Protein AF-A0A498SFN3-F1 (afdb_monomer_lite)

Radius of gyration: 22.93 Å; chains: 1; bounding box: 63×51×68 Å

Foldseek 3Di:
DDDDDPDDDPPVVVVVVVVVVVVVCVVVVVVPVCPVPPPVCPDPPPDDLVNVQPPAWFQLAAPLLPPDPPDLLNVQLLVVCCVPPVVVNVVSVVSVVSSVVCVVVVHTDDNVSTDHPVNHPCSSVVSSVVVVVVQVVCCVPPVDGDPSVVPDDD

Structure (mmCIF, N/CA/C/O backbone):
data_AF-A0A498SFN3-F1
#
_entry.id   AF-A0A498SFN3-F1
#
loop_
_atom_site.group_PDB
_atom_site.id
_atom_site.type_symbol
_atom_site.label_atom_id
_atom_site.label_alt_id
_atom_site.label_comp_id
_atom_site.label_asym_id
_atom_site.label_entity_id
_atom_site.label_seq_id
_atom_site.pdbx_PDB_ins_code
_atom_site.Cartn_x
_atom_site.Cartn_y
_atom_site.Cartn_z
_atom_site.occupancy
_atom_site.B_iso_or_equiv
_atom_site.auth_seq_id
_atom_site.auth_comp_id
_atom_site.auth_asym_id
_atom_site.auth_atom_id
_atom_site.pdbx_PDB_model_num
ATOM 1 N N . MET A 1 1 ? -39.035 -35.655 42.156 1.00 35.91 1 MET A N 1
ATOM 2 C CA . MET A 1 1 ? -38.095 -36.618 41.544 1.00 35.91 1 MET A CA 1
ATOM 3 C C . MET A 1 1 ? -38.192 -36.498 40.030 1.00 35.91 1 MET A C 1
ATOM 5 O O . MET A 1 1 ? -39.299 -36.355 39.537 1.00 35.91 1 MET A O 1
ATOM 9 N N . ALA A 1 2 ? -37.029 -36.562 39.371 1.00 39.38 2 ALA A N 1
ATOM 10 C CA . ALA A 1 2 ? -36.760 -36.669 37.930 1.00 39.38 2 ALA A CA 1
ATOM 11 C C . ALA A 1 2 ? -36.991 -35.429 37.032 1.00 39.38 2 ALA A C 1
ATOM 13 O O . ALA A 1 2 ? -38.051 -35.223 36.454 1.00 39.38 2 ALA A O 1
ATOM 14 N N . SER A 1 3 ? -35.906 -34.658 36.879 1.00 43.66 3 SER A N 1
ATOM 15 C CA . SER A 1 3 ? -35.607 -33.781 35.739 1.00 43.66 3 SER A CA 1
ATOM 16 C C . SER A 1 3 ? -35.450 -34.626 34.468 1.00 43.66 3 SER A C 1
ATOM 18 O O . SER A 1 3 ? -34.616 -35.531 34.444 1.00 43.66 3 SER A O 1
ATOM 20 N N . ALA A 1 4 ? -36.233 -34.350 33.425 1.00 44.16 4 ALA A N 1
ATOM 21 C CA . ALA A 1 4 ? -36.109 -35.015 32.131 1.00 44.16 4 ALA A CA 1
ATOM 22 C C . ALA A 1 4 ? -35.051 -34.295 31.279 1.00 44.16 4 ALA A C 1
ATOM 24 O O . ALA A 1 4 ? -35.334 -33.299 30.617 1.00 44.16 4 ALA A O 1
ATOM 25 N N . ASN A 1 5 ? -33.820 -34.806 31.319 1.00 45.88 5 ASN A N 1
ATOM 26 C CA . ASN A 1 5 ? -32.778 -34.481 30.350 1.00 45.88 5 ASN A CA 1
ATOM 27 C C . ASN A 1 5 ? -33.203 -35.020 28.975 1.00 45.88 5 ASN A C 1
ATOM 29 O O . ASN A 1 5 ? -33.279 -36.232 28.780 1.00 45.88 5 ASN A O 1
ATOM 33 N N . SER A 1 6 ? -33.482 -34.135 28.018 1.00 51.28 6 SER A N 1
ATOM 34 C CA . SER A 1 6 ? -33.661 -34.514 26.615 1.00 51.28 6 SER A CA 1
ATOM 35 C C . SER A 1 6 ? -32.290 -34.768 25.980 1.00 51.28 6 SER A C 1
ATOM 37 O O . SER A 1 6 ? -31.653 -33.852 25.456 1.00 51.28 6 SER A O 1
ATOM 39 N N . GLU A 1 7 ? -31.815 -36.009 26.060 1.00 49.50 7 GLU A N 1
ATOM 40 C CA . GLU A 1 7 ? -30.652 -36.482 25.311 1.00 49.50 7 GLU A CA 1
ATOM 41 C C . GLU A 1 7 ? -30.976 -36.469 23.811 1.00 49.50 7 GLU A C 1
ATOM 43 O O . GLU A 1 7 ? -31.783 -37.252 23.308 1.00 49.50 7 GLU A O 1
ATOM 48 N N . ILE A 1 8 ? -30.359 -35.538 23.084 1.00 52.97 8 ILE A N 1
ATOM 49 C CA . ILE A 1 8 ? -30.415 -35.494 21.623 1.00 52.97 8 ILE A CA 1
ATOM 50 C C . ILE A 1 8 ? -29.649 -36.722 21.098 1.00 52.97 8 ILE A C 1
ATOM 52 O O . ILE A 1 8 ? -28.477 -36.896 21.441 1.00 52.97 8 ILE A O 1
ATOM 56 N N . PRO A 1 9 ? -30.255 -37.586 20.264 1.00 44.38 9 PRO A N 1
ATOM 57 C CA . PRO A 1 9 ? -29.606 -38.810 19.821 1.00 44.38 9 PRO A CA 1
ATOM 58 C C . PRO A 1 9 ? -28.382 -38.508 18.942 1.00 44.38 9 PRO A C 1
ATOM 60 O O . PRO A 1 9 ? -28.481 -37.874 17.888 1.00 44.38 9 PRO A O 1
ATOM 63 N N . ASN A 1 10 ? -27.232 -39.059 19.347 1.00 53.50 10 ASN A N 1
ATOM 64 C CA . ASN A 1 10 ? -25.895 -38.947 18.735 1.00 53.50 10 ASN A CA 1
ATOM 65 C C . ASN A 1 10 ? -25.783 -39.342 17.240 1.00 53.50 10 ASN A C 1
ATOM 67 O O . ASN A 1 10 ? -24.693 -39.303 16.674 1.00 53.50 10 ASN A O 1
ATOM 71 N N . ARG A 1 11 ? -26.879 -39.701 16.559 1.00 45.78 11 ARG A N 1
ATOM 72 C CA . ARG A 1 11 ? -26.898 -39.971 15.108 1.00 45.78 11 ARG A CA 1
ATOM 73 C C . ARG A 1 11 ? -27.120 -38.734 14.237 1.00 45.78 11 ARG A C 1
ATOM 75 O O . ARG A 1 11 ? -26.786 -38.781 13.059 1.00 45.78 11 ARG A O 1
ATOM 82 N N . LEU A 1 12 ? -27.646 -37.634 14.782 1.00 43.12 12 LEU A N 1
ATOM 83 C CA . LEU A 1 12 ? -27.862 -36.403 14.003 1.00 43.12 12 LEU A CA 1
ATOM 84 C C . LEU A 1 12 ? -26.616 -35.504 13.937 1.00 43.12 12 LEU A C 1
ATOM 86 O O . LEU A 1 12 ? -26.461 -34.742 12.983 1.00 43.12 12 LEU A O 1
ATOM 90 N N . ILE A 1 13 ? -25.682 -35.650 14.882 1.00 47.56 13 ILE A N 1
ATOM 91 C CA . ILE A 1 13 ? -24.459 -34.834 14.945 1.00 47.56 13 ILE A CA 1
ATOM 92 C C . ILE A 1 13 ? -23.437 -35.268 13.875 1.00 47.56 13 ILE A C 1
ATOM 94 O O . ILE A 1 13 ? -22.764 -34.421 13.288 1.00 47.56 13 ILE A O 1
ATOM 98 N N . SER A 1 14 ? -23.364 -36.559 13.519 1.00 42.50 14 SER A N 1
ATOM 99 C CA . SER A 1 14 ? -22.390 -37.022 12.513 1.00 42.50 14 SER A CA 1
ATOM 100 C C . SER A 1 14 ? -22.741 -36.596 11.080 1.00 42.50 14 SER A C 1
ATOM 102 O O . SER A 1 14 ? -21.848 -36.458 10.246 1.00 42.50 14 SER A O 1
ATOM 104 N N . CYS A 1 15 ? -24.020 -36.337 10.782 1.00 39.38 15 CYS A N 1
ATOM 105 C CA . CYS A 1 15 ? -24.454 -35.964 9.434 1.00 39.38 15 CYS A CA 1
ATOM 106 C C . CYS A 1 15 ? -24.239 -34.469 9.127 1.00 39.38 15 CYS A C 1
ATOM 108 O O . CYS A 1 15 ? -23.965 -34.120 7.979 1.00 39.38 15 CYS A O 1
ATOM 110 N N . GLN A 1 16 ? -24.298 -33.585 10.132 1.00 42.25 16 GLN A N 1
ATOM 111 C CA . GLN A 1 16 ? -24.002 -32.154 9.955 1.00 42.25 16 GLN A CA 1
ATOM 112 C C . GLN A 1 16 ? -22.492 -31.889 9.823 1.00 42.25 16 GLN A C 1
ATOM 114 O O . GLN A 1 16 ? -22.076 -31.058 9.013 1.00 42.25 16 GLN A O 1
ATOM 119 N N . ILE A 1 17 ? -21.658 -32.652 10.537 1.00 44.09 17 ILE A N 1
ATOM 120 C CA . ILE A 1 17 ? -20.194 -32.549 10.445 1.00 44.09 17 ILE A CA 1
ATOM 121 C C . ILE A 1 17 ? -19.702 -33.002 9.059 1.00 44.09 17 ILE A C 1
ATOM 123 O O . ILE A 1 17 ? -18.912 -32.293 8.434 1.00 44.09 17 ILE A O 1
ATOM 127 N N . LEU A 1 18 ? -20.251 -34.090 8.504 1.00 42.59 18 LEU A N 1
ATOM 128 C CA . LEU A 1 18 ? -19.880 -34.591 7.171 1.00 42.59 18 LEU A CA 1
ATOM 129 C C . LEU A 1 18 ? -20.256 -33.646 6.012 1.00 42.59 18 LEU A C 1
ATOM 131 O O . LEU A 1 18 ? -19.583 -33.657 4.979 1.00 42.59 18 LEU A O 1
ATOM 135 N N . GLN A 1 19 ? -21.282 -32.797 6.165 1.00 42.28 19 GLN A N 1
ATOM 136 C CA . GLN A 1 19 ? -21.576 -31.751 5.173 1.00 42.28 19 GLN A CA 1
ATOM 137 C C . GLN A 1 19 ? -20.610 -30.559 5.274 1.00 42.28 19 GLN A C 1
ATOM 139 O O . GLN A 1 19 ? -20.245 -29.979 4.249 1.00 42.28 19 GLN A O 1
ATOM 144 N N . SER A 1 20 ? -20.108 -30.249 6.475 1.00 42.78 20 SER A N 1
ATOM 145 C CA . SER A 1 20 ? -19.079 -29.217 6.673 1.00 42.78 20 SER A CA 1
ATOM 146 C C . SER A 1 20 ? -17.692 -29.639 6.161 1.00 42.78 20 SER A C 1
ATOM 148 O O . SER A 1 20 ? -16.938 -28.808 5.650 1.00 42.78 20 SER A O 1
ATOM 150 N N . GLU A 1 21 ? -17.362 -30.933 6.221 1.00 40.28 21 GLU A N 1
ATOM 151 C CA . GLU A 1 21 ? -16.061 -31.446 5.774 1.00 40.28 21 GLU A CA 1
ATOM 152 C C . GLU A 1 21 ? -15.961 -31.595 4.252 1.00 40.28 21 GLU A C 1
ATOM 154 O O . GLU A 1 21 ? -14.895 -31.359 3.682 1.00 40.28 21 GLU A O 1
ATOM 159 N N . ARG A 1 22 ? -17.073 -31.890 3.565 1.00 44.00 22 ARG A N 1
ATOM 160 C CA . ARG A 1 22 ? -17.134 -31.840 2.093 1.00 44.00 22 ARG A CA 1
ATOM 161 C C . ARG A 1 22 ? -16.974 -30.417 1.558 1.00 44.00 22 ARG A C 1
ATOM 163 O O . ARG A 1 22 ? -16.281 -30.228 0.563 1.00 44.00 22 ARG A O 1
ATOM 170 N N . PHE A 1 23 ? -17.525 -29.418 2.251 1.00 40.00 23 PHE A N 1
ATOM 171 C CA . PHE A 1 23 ? -17.302 -28.009 1.913 1.00 40.00 23 PHE A CA 1
ATOM 172 C C . PHE A 1 23 ? -15.848 -27.582 2.149 1.00 40.00 23 PHE A C 1
ATOM 174 O O . PHE A 1 23 ? -15.268 -26.895 1.313 1.00 40.00 23 PHE A O 1
ATOM 181 N N . ARG A 1 24 ? -15.221 -28.030 3.247 1.00 43.03 24 ARG A N 1
ATOM 182 C CA . ARG A 1 24 ? -13.806 -27.733 3.534 1.00 43.03 24 ARG A CA 1
ATOM 183 C C . ARG A 1 24 ? -12.846 -28.410 2.552 1.00 43.03 24 ARG A C 1
ATOM 185 O O . ARG A 1 24 ? -11.893 -27.765 2.128 1.00 43.03 24 ARG A O 1
ATOM 192 N N . ARG A 1 25 ? -13.105 -29.657 2.136 1.00 38.88 25 ARG A N 1
ATOM 193 C CA . ARG A 1 25 ? -12.293 -30.335 1.107 1.00 38.88 25 ARG A CA 1
ATOM 194 C C . ARG A 1 25 ? -12.469 -29.720 -0.279 1.00 38.88 25 ARG A C 1
ATOM 196 O O . ARG A 1 25 ? -11.464 -29.440 -0.913 1.00 38.88 25 ARG A O 1
ATOM 203 N N . ALA A 1 26 ? -13.690 -29.383 -0.699 1.00 37.75 26 ALA A N 1
ATOM 204 C CA . ALA A 1 26 ? -13.910 -28.692 -1.975 1.00 37.75 26 ALA A CA 1
ATOM 205 C C . ALA A 1 26 ? -13.309 -27.270 -2.008 1.00 37.75 26 ALA A C 1
ATOM 207 O O . ALA A 1 26 ? -12.914 -26.789 -3.069 1.00 37.75 26 ALA A O 1
ATOM 208 N N . PHE A 1 27 ? -13.219 -26.599 -0.854 1.00 39.16 27 PHE A N 1
ATOM 209 C CA . PHE A 1 27 ? -12.583 -25.286 -0.737 1.00 39.16 27 PHE A CA 1
ATOM 210 C C . PHE A 1 27 ? -11.053 -25.380 -0.790 1.00 39.16 27 PHE A C 1
ATOM 212 O O . PHE A 1 27 ? -10.421 -24.557 -1.444 1.00 39.16 27 PHE A O 1
ATOM 219 N N . ILE A 1 28 ? -10.448 -26.395 -0.160 1.00 37.50 28 ILE A N 1
ATOM 220 C CA . ILE A 1 28 ? -8.989 -26.582 -0.200 1.00 37.50 28 ILE A CA 1
ATOM 221 C C . ILE A 1 28 ? -8.523 -27.199 -1.529 1.00 37.50 28 ILE A C 1
ATOM 223 O O . ILE A 1 28 ? -7.519 -26.749 -2.075 1.00 37.50 28 ILE A O 1
ATOM 227 N N . GLU A 1 29 ? -9.261 -28.140 -2.119 1.00 34.53 29 GLU A N 1
ATOM 228 C CA . GLU A 1 29 ? -8.891 -28.747 -3.408 1.00 34.53 29 GLU A CA 1
ATOM 229 C C . GLU A 1 29 ? -8.992 -27.750 -4.580 1.00 34.53 29 GLU A C 1
ATOM 231 O O . GLU A 1 29 ? -8.131 -27.763 -5.459 1.00 34.53 29 GLU A O 1
ATOM 236 N N . ASN A 1 30 ? -9.931 -26.791 -4.552 1.00 36.28 30 ASN A N 1
ATOM 237 C CA . ASN A 1 30 ? -9.978 -25.701 -5.543 1.00 36.28 30 ASN A CA 1
ATOM 238 C C . ASN A 1 30 ? -8.940 -24.588 -5.319 1.00 36.28 30 ASN A C 1
ATOM 240 O O . ASN A 1 30 ? -8.675 -23.815 -6.237 1.00 36.28 30 ASN A O 1
ATOM 244 N N . ILE A 1 31 ? -8.335 -24.490 -4.132 1.00 40.34 31 ILE A N 1
ATOM 245 C CA . ILE A 1 31 ? -7.232 -23.548 -3.879 1.00 40.34 31 ILE A CA 1
ATOM 246 C C . ILE A 1 31 ? -5.905 -24.110 -4.408 1.00 40.34 31 ILE A C 1
ATOM 248 O O . ILE A 1 31 ? -5.052 -23.348 -4.859 1.00 40.34 31 ILE A O 1
ATOM 252 N N . VAL A 1 32 ? -5.722 -25.434 -4.393 1.00 31.92 32 VAL A N 1
ATOM 253 C CA . VAL A 1 32 ? -4.418 -26.052 -4.688 1.00 31.92 32 VAL A CA 1
ATOM 254 C C . VAL A 1 32 ? -4.172 -26.274 -6.189 1.00 31.92 32 VAL A C 1
ATOM 256 O O . VAL A 1 32 ? -3.019 -26.220 -6.613 1.00 31.92 32 VAL A O 1
ATOM 259 N N . VAL A 1 33 ? -5.205 -26.411 -7.033 1.00 34.91 33 VAL A N 1
ATOM 260 C CA . VAL A 1 33 ? -5.026 -26.585 -8.499 1.00 34.91 33 VAL A CA 1
ATOM 261 C C . VAL A 1 33 ? -4.711 -25.269 -9.237 1.00 34.91 33 VAL A C 1
ATOM 263 O O . VAL A 1 33 ? -4.225 -25.289 -10.362 1.00 34.91 33 VAL A O 1
ATOM 266 N N . ALA A 1 34 ? -4.872 -24.107 -8.600 1.00 33.50 34 ALA A N 1
ATOM 267 C CA . ALA A 1 34 ? -4.549 -22.805 -9.202 1.00 33.50 34 ALA A CA 1
ATOM 268 C C . ALA A 1 34 ? -3.079 -22.364 -9.006 1.00 33.50 34 ALA A C 1
ATOM 270 O O . ALA A 1 34 ? -2.746 -21.193 -9.185 1.00 33.50 34 ALA A O 1
ATOM 271 N N . SER A 1 35 ? -2.193 -23.275 -8.595 1.00 35.28 35 SER A N 1
ATOM 272 C CA . SER A 1 35 ? -0.829 -22.942 -8.163 1.00 35.28 35 SER A CA 1
ATOM 273 C C . SER A 1 35 ? 0.233 -22.974 -9.272 1.00 35.28 35 SER A C 1
ATOM 275 O O . SER A 1 35 ? 1.359 -22.550 -9.023 1.00 35.28 35 SER A O 1
ATOM 277 N N . SER A 1 36 ? -0.101 -23.388 -10.503 1.00 33.00 36 SER A N 1
ATOM 278 C CA . SER A 1 36 ? 0.852 -23.378 -11.630 1.00 33.00 36 SER A CA 1
ATOM 279 C C . SER A 1 36 ? 0.803 -22.120 -12.504 1.00 33.00 36 SER A C 1
ATOM 281 O O . SER A 1 36 ? 1.699 -21.918 -13.314 1.00 33.00 36 SER A O 1
ATOM 283 N N . GLU A 1 37 ? -0.187 -21.245 -12.317 1.00 37.66 37 GLU A N 1
ATOM 284 C CA . GLU A 1 37 ? -0.261 -19.928 -12.968 1.00 37.66 37 GLU A CA 1
ATOM 285 C C . GLU A 1 37 ? -0.753 -18.861 -11.985 1.00 37.66 37 GLU A C 1
ATOM 287 O O . GLU A 1 37 ? -1.617 -18.037 -12.292 1.00 37.66 37 GLU A O 1
ATOM 292 N N . PHE A 1 38 ? -0.178 -18.835 -10.780 1.00 35.75 38 PHE A N 1
ATOM 293 C CA . PHE A 1 38 ? -0.302 -17.674 -9.902 1.00 35.75 38 PHE A CA 1
ATOM 294 C C . PHE A 1 38 ? 0.539 -16.528 -10.487 1.00 35.75 38 PHE A C 1
ATOM 296 O O . PHE A 1 38 ? 1.534 -16.085 -9.915 1.00 35.75 38 PHE A O 1
ATOM 303 N N . SER A 1 39 ? 0.148 -16.026 -11.665 1.00 34.47 39 SER A N 1
ATOM 304 C CA . SER A 1 39 ? 0.392 -14.622 -11.944 1.00 34.47 39 SER A CA 1
ATOM 305 C C . SER A 1 39 ? -0.242 -13.900 -10.760 1.00 34.47 39 SER A C 1
ATOM 307 O O . SER A 1 39 ? -1.429 -14.066 -10.475 1.00 34.47 39 SER A O 1
ATOM 309 N N . LEU A 1 40 ? 0.552 -13.140 -10.014 1.00 43.25 40 LEU A N 1
ATOM 310 C CA . LEU A 1 40 ? 0.101 -12.362 -8.854 1.00 43.25 40 LEU A CA 1
ATOM 311 C C . LEU A 1 40 ? -0.973 -11.304 -9.231 1.00 43.25 40 LEU A C 1
ATOM 313 O O . LEU A 1 40 ? -1.388 -10.508 -8.399 1.00 43.25 40 LEU A O 1
ATOM 317 N N . LEU A 1 41 ? -1.425 -11.324 -10.491 1.00 44.12 41 LEU A N 1
ATOM 318 C CA . LEU A 1 41 ? -2.398 -10.485 -11.171 1.00 44.12 41 LEU A CA 1
ATOM 319 C C . LEU A 1 41 ? -3.533 -11.308 -11.810 1.00 44.12 41 LEU A C 1
ATOM 321 O O . LEU A 1 41 ? -4.192 -10.816 -12.725 1.00 44.12 41 LEU A O 1
ATOM 325 N N . ALA A 1 42 ? -3.798 -12.541 -11.355 1.00 43.50 42 ALA A N 1
ATOM 326 C CA . ALA A 1 42 ? -4.979 -13.309 -11.754 1.00 43.50 42 ALA A CA 1
ATOM 327 C C . ALA A 1 42 ? -6.279 -12.605 -11.294 1.00 43.50 42 ALA A C 1
ATOM 329 O O . ALA A 1 42 ? -6.894 -12.930 -10.285 1.00 43.50 42 ALA A O 1
ATOM 330 N N . ARG A 1 43 ? -6.660 -11.602 -12.090 1.00 47.53 43 ARG A N 1
ATOM 331 C CA . ARG A 1 43 ? -7.957 -10.963 -12.315 1.00 47.53 43 ARG A CA 1
ATOM 332 C C . ARG A 1 43 ? -8.806 -10.697 -11.070 1.00 47.53 43 ARG A C 1
ATOM 334 O O . ARG A 1 43 ? -9.825 -11.343 -10.825 1.00 47.53 43 ARG A O 1
ATOM 341 N N . TRP A 1 44 ? -8.424 -9.632 -10.373 1.00 48.88 44 TRP A N 1
ATOM 342 C CA . TRP A 1 44 ? -9.130 -8.968 -9.270 1.00 48.88 44 TRP A CA 1
ATOM 343 C C . TRP A 1 44 ? -10.623 -8.674 -9.536 1.00 48.88 44 TRP A C 1
ATOM 345 O O . TRP A 1 44 ? -11.407 -8.578 -8.587 1.00 48.88 44 TRP A O 1
ATOM 355 N N . ASP A 1 45 ? -11.044 -8.631 -10.805 1.00 55.09 45 ASP A N 1
ATOM 356 C CA . ASP A 1 45 ? -12.445 -8.490 -11.236 1.00 55.09 45 ASP A CA 1
ATOM 357 C C . ASP A 1 45 ? -13.322 -9.706 -10.895 1.00 55.09 45 ASP A C 1
ATOM 359 O O . ASP A 1 45 ? -14.544 -9.592 -10.837 1.00 55.09 45 ASP A O 1
ATOM 363 N N . LYS A 1 46 ? -12.726 -10.890 -10.689 1.00 56.69 46 LYS A N 1
ATOM 364 C CA . LYS A 1 46 ? -13.470 -12.150 -10.507 1.00 56.69 46 LYS A CA 1
ATOM 365 C C . LYS A 1 46 ? -13.742 -12.526 -9.050 1.00 56.69 46 LYS A C 1
ATOM 367 O O . LYS A 1 46 ? -14.482 -13.474 -8.799 1.00 56.69 46 LYS A O 1
ATOM 372 N N . VAL A 1 47 ? -13.170 -11.809 -8.083 1.00 56.00 47 VAL A N 1
ATOM 373 C CA . VAL A 1 47 ? -13.402 -12.077 -6.655 1.00 56.00 47 VAL A CA 1
ATOM 374 C C . VAL A 1 47 ? -14.615 -11.261 -6.172 1.00 56.00 47 VAL A C 1
ATOM 376 O O . VAL A 1 47 ? -14.672 -10.047 -6.370 1.00 56.00 47 VAL A O 1
ATOM 379 N N . SER A 1 48 ? -15.595 -11.923 -5.544 1.00 54.28 48 SER A N 1
ATOM 380 C CA . SER A 1 48 ? -16.836 -11.293 -5.055 1.00 54.28 48 SER A CA 1
ATOM 381 C C . SER A 1 48 ? -16.559 -10.178 -4.028 1.00 54.28 48 SER A C 1
ATOM 383 O O . SER A 1 48 ? -15.759 -10.406 -3.113 1.00 54.28 48 SER A O 1
ATOM 385 N N . PRO A 1 49 ? -17.245 -9.016 -4.102 1.00 58.22 49 PRO A N 1
ATOM 386 C CA . PRO A 1 49 ? -17.137 -7.939 -3.108 1.00 58.22 49 PRO A CA 1
ATOM 387 C C . PRO A 1 49 ? -17.344 -8.406 -1.659 1.00 58.22 49 PRO A C 1
ATOM 389 O O . PRO A 1 49 ? -16.676 -7.932 -0.746 1.00 58.22 49 PRO A O 1
ATOM 392 N N . ALA A 1 50 ? -18.213 -9.398 -1.438 1.00 53.25 50 ALA A N 1
ATOM 393 C CA . ALA A 1 50 ? -18.468 -9.947 -0.107 1.00 53.25 50 ALA A CA 1
ATOM 394 C C . ALA A 1 50 ? -17.286 -10.779 0.431 1.00 53.25 50 ALA A C 1
ATOM 396 O O . ALA A 1 50 ? -16.944 -10.669 1.605 1.00 53.25 50 ALA A O 1
ATOM 397 N N . ALA A 1 51 ? -16.612 -11.563 -0.420 1.00 53.47 51 ALA A N 1
ATOM 398 C CA . ALA A 1 51 ? -15.421 -12.329 -0.031 1.00 53.47 51 ALA A CA 1
ATOM 399 C C . ALA A 1 51 ? -14.203 -11.415 0.213 1.00 53.47 51 ALA A C 1
ATOM 401 O O . ALA A 1 51 ? -13.337 -11.731 1.0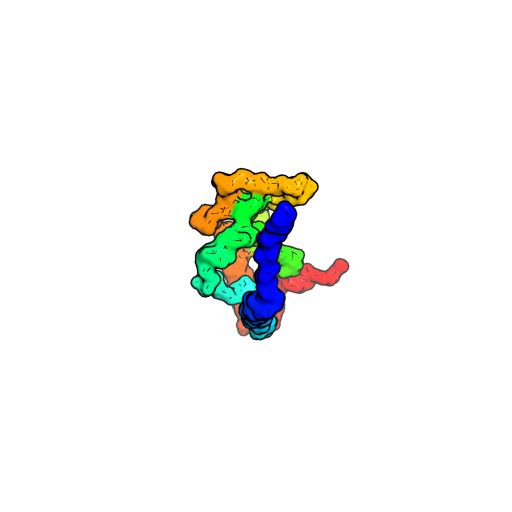28 1.00 53.47 51 ALA A O 1
ATOM 402 N N . LYS A 1 52 ? -14.181 -10.252 -0.452 1.00 53.28 52 LYS A N 1
ATOM 403 C CA . LYS A 1 52 ? -13.199 -9.173 -0.271 1.00 53.28 52 LYS A CA 1
ATOM 404 C C . LYS A 1 52 ? -13.391 -8.362 1.013 1.00 53.28 52 LYS A C 1
ATOM 406 O O . LYS A 1 52 ? -12.448 -7.726 1.435 1.00 53.28 52 LYS A O 1
ATOM 411 N N . ASN A 1 53 ? -14.555 -8.390 1.667 1.00 50.78 53 ASN A N 1
ATOM 412 C CA . ASN A 1 53 ? -14.792 -7.621 2.902 1.00 50.78 53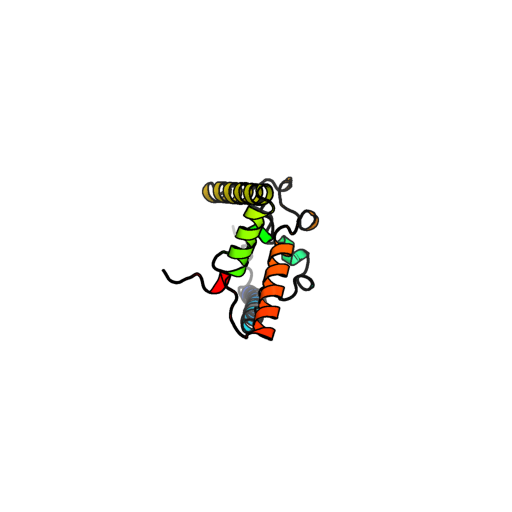 ASN A CA 1
ATOM 413 C C . ASN A 1 53 ? -14.418 -8.384 4.192 1.00 50.78 53 ASN A C 1
ATOM 415 O O . ASN A 1 53 ? -14.281 -7.788 5.255 1.00 50.78 53 ASN A O 1
ATOM 419 N N . ILE A 1 54 ? -14.257 -9.711 4.131 1.00 48.91 54 ILE A N 1
ATOM 420 C CA . ILE A 1 54 ? -14.239 -10.575 5.331 1.00 48.91 54 ILE A CA 1
ATOM 421 C C . ILE A 1 54 ? -12.860 -10.659 6.021 1.00 48.91 54 ILE A C 1
ATOM 423 O O . ILE A 1 54 ? -12.786 -11.071 7.177 1.00 48.91 54 ILE A O 1
ATOM 427 N N . LYS A 1 55 ? -11.759 -10.244 5.374 1.00 47.16 55 LYS A N 1
ATOM 428 C CA . LYS A 1 55 ? -10.392 -10.412 5.922 1.00 47.16 55 LYS A CA 1
ATOM 429 C C . LYS A 1 55 ? -9.636 -9.110 6.244 1.00 47.16 55 LYS A C 1
ATOM 431 O O . LYS A 1 55 ? -8.576 -9.180 6.855 1.00 47.16 55 LYS A O 1
ATOM 436 N N . PHE A 1 56 ? -10.165 -7.944 5.869 1.00 51.75 56 PHE A N 1
ATOM 437 C CA . PHE A 1 56 ? -9.350 -6.733 5.651 1.00 51.75 56 PHE A CA 1
ATOM 438 C C . PHE A 1 56 ? -9.590 -5.602 6.669 1.00 51.75 56 PHE A C 1
ATOM 440 O O . PHE A 1 56 ? -8.791 -4.677 6.768 1.00 51.75 56 PHE A O 1
ATOM 447 N N . THR A 1 57 ? -10.653 -5.690 7.470 1.00 59.03 57 THR A N 1
ATOM 448 C CA . THR A 1 57 ? -11.290 -4.514 8.085 1.00 59.03 57 THR A CA 1
ATOM 449 C C . THR A 1 57 ? -10.926 -4.240 9.545 1.00 59.03 57 THR A C 1
ATOM 451 O O . THR A 1 57 ? -10.980 -3.093 9.982 1.00 59.03 57 THR A O 1
ATOM 454 N N . TYR A 1 58 ? -10.482 -5.245 10.305 1.00 63.41 58 TYR A N 1
ATOM 455 C CA . TYR A 1 58 ? -10.316 -5.121 11.763 1.00 63.41 58 TYR A CA 1
ATOM 456 C C . TYR A 1 58 ? -9.090 -4.294 12.205 1.00 63.41 58 TYR A C 1
ATOM 458 O O . TYR A 1 58 ? -9.056 -3.807 13.336 1.00 63.41 58 TYR A O 1
ATOM 466 N N . ASN A 1 59 ? -8.113 -4.100 11.310 1.00 73.25 59 ASN A N 1
ATOM 467 C CA . ASN A 1 59 ? -6.863 -3.374 11.574 1.00 73.25 59 ASN A CA 1
ATOM 468 C C . ASN A 1 59 ? -6.762 -2.012 10.861 1.00 73.25 59 ASN A C 1
ATOM 470 O O . ASN A 1 59 ? -5.753 -1.327 11.023 1.00 73.25 59 ASN A O 1
ATOM 474 N N . GLY A 1 60 ? -7.769 -1.622 10.068 1.00 83.25 60 GLY A N 1
ATOM 475 C CA . GLY A 1 60 ? -7.746 -0.366 9.305 1.00 83.25 60 GLY A CA 1
ATOM 476 C C . GLY A 1 60 ? -6.684 -0.321 8.197 1.00 83.25 60 GLY A C 1
ATOM 477 O O . GLY A 1 60 ? -6.251 0.759 7.801 1.00 83.25 60 GLY A O 1
ATOM 478 N N . LEU A 1 61 ? -6.228 -1.484 7.723 1.00 87.25 61 LEU A N 1
ATOM 479 C CA . LEU A 1 61 ? -5.266 -1.586 6.626 1.00 87.25 61 LEU A CA 1
ATOM 480 C C . LEU A 1 61 ? -5.982 -1.537 5.278 1.00 87.25 61 LEU A C 1
ATOM 482 O O . LEU A 1 61 ? -7.092 -2.054 5.131 1.00 87.25 61 LEU A O 1
ATOM 486 N N . LEU A 1 62 ? -5.308 -0.969 4.280 1.00 87.00 62 LEU A N 1
ATOM 487 C CA . LEU A 1 62 ? -5.734 -1.060 2.886 1.00 87.00 62 LEU A CA 1
ATOM 488 C C . LEU A 1 62 ? -5.283 -2.391 2.275 1.00 87.00 62 LEU A C 1
ATOM 490 O O . LEU A 1 62 ? -4.355 -3.039 2.771 1.00 87.00 62 LEU A O 1
ATOM 494 N N . PHE A 1 63 ? -5.902 -2.780 1.160 1.00 83.56 63 PHE A N 1
ATOM 495 C CA . PHE A 1 63 ? -5.564 -4.008 0.442 1.00 83.56 63 PHE A CA 1
ATOM 496 C C . PHE A 1 63 ? -4.067 -4.099 0.094 1.00 83.56 63 PHE A C 1
ATOM 498 O O . PHE A 1 63 ? -3.396 -5.087 0.398 1.00 83.56 63 PHE A O 1
ATOM 505 N N . HIS A 1 64 ? -3.503 -3.026 -0.468 1.00 83.25 64 HIS A N 1
ATOM 506 C CA . HIS A 1 64 ? -2.090 -2.985 -0.857 1.00 83.25 64 HIS A CA 1
ATOM 507 C C . HIS A 1 64 ? -1.104 -2.912 0.316 1.00 83.25 64 HIS A C 1
ATOM 509 O O . HIS A 1 64 ? 0.071 -3.230 0.133 1.00 83.25 64 HIS A O 1
ATOM 515 N N . ASP A 1 65 ? -1.554 -2.577 1.530 1.00 86.25 65 ASP A N 1
ATOM 516 C CA . ASP A 1 65 ? -0.683 -2.605 2.712 1.00 86.25 65 ASP A CA 1
ATOM 517 C C . ASP A 1 65 ? -0.288 -4.049 3.078 1.00 86.25 65 ASP A C 1
ATOM 519 O O . ASP A 1 65 ? 0.754 -4.275 3.687 1.00 86.25 65 ASP A O 1
ATOM 523 N N . GLN A 1 66 ? -1.096 -5.030 2.661 1.00 76.44 66 GLN A N 1
ATOM 524 C CA . GLN A 1 66 ? -0.910 -6.459 2.934 1.00 76.44 66 GLN A CA 1
ATOM 525 C C . GLN A 1 66 ? -0.103 -7.182 1.848 1.00 76.44 66 GLN A C 1
ATOM 527 O O . GLN A 1 66 ? 0.149 -8.382 1.968 1.00 76.44 66 GLN A O 1
ATOM 532 N N . CYS A 1 67 ? 0.308 -6.476 0.787 1.00 71.88 67 CYS A N 1
ATOM 533 C CA . CYS A 1 67 ? 1.211 -7.029 -0.218 1.00 71.88 67 CYS A CA 1
ATOM 534 C C . CYS A 1 67 ? 2.538 -7.411 0.457 1.00 71.88 67 CYS A C 1
ATOM 536 O O . CYS A 1 67 ? 3.260 -6.553 0.963 1.00 71.88 67 CYS A O 1
ATOM 538 N N . PHE A 1 68 ? 2.819 -8.715 0.507 1.00 65.06 68 PHE A N 1
ATOM 539 C CA . PHE A 1 68 ? 3.904 -9.276 1.306 1.00 65.06 68 PHE A CA 1
ATOM 540 C C . PHE A 1 68 ? 5.259 -9.171 0.586 1.00 65.06 68 PHE A C 1
ATOM 542 O O . PHE A 1 68 ? 5.378 -9.508 -0.593 1.00 65.06 68 PHE A O 1
ATOM 549 N N . GLU A 1 69 ? 6.295 -8.744 1.307 1.00 57.09 69 GLU A N 1
ATOM 550 C CA . GLU A 1 69 ? 7.680 -8.687 0.823 1.00 57.09 69 GLU A CA 1
ATOM 551 C C . GLU A 1 69 ? 8.347 -10.055 1.076 1.00 57.09 69 GLU A C 1
ATOM 553 O O . GLU A 1 69 ? 8.620 -10.405 2.223 1.00 57.09 69 GLU A O 1
ATOM 558 N N . PRO A 1 70 ? 8.504 -10.900 0.038 1.00 67.31 70 PRO A N 1
ATOM 559 C CA . PRO A 1 70 ? 9.816 -11.015 -0.614 1.00 67.31 70 PRO A CA 1
ATOM 560 C C . PRO A 1 70 ? 9.757 -10.839 -2.140 1.00 67.31 70 PRO A C 1
ATOM 562 O O . PRO A 1 70 ? 10.773 -10.999 -2.817 1.00 67.31 70 PRO A O 1
ATOM 565 N N . ALA A 1 71 ? 8.577 -10.539 -2.695 1.00 81.69 71 ALA A N 1
ATOM 566 C CA . ALA A 1 71 ? 8.396 -10.385 -4.134 1.00 81.69 71 ALA A CA 1
ATOM 567 C C . ALA A 1 71 ? 9.202 -9.170 -4.650 1.00 81.69 71 ALA A C 1
ATOM 569 O O . ALA A 1 71 ? 8.978 -8.045 -4.181 1.00 81.69 71 ALA A O 1
ATOM 570 N N . PRO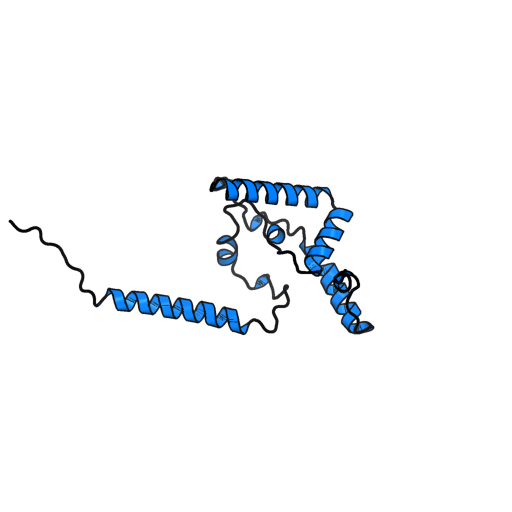 A 1 72 ? 10.135 -9.352 -5.605 1.00 86.19 72 PRO A N 1
ATOM 571 C CA . PRO A 1 72 ? 10.968 -8.262 -6.113 1.00 86.19 72 PRO A CA 1
ATOM 572 C C . PRO A 1 72 ? 10.145 -7.167 -6.811 1.00 86.19 72 PRO A C 1
ATOM 574 O O . PRO A 1 72 ? 10.555 -6.010 -6.821 1.00 86.19 72 PRO A O 1
ATOM 577 N N . GLU A 1 73 ? 8.965 -7.502 -7.337 1.00 87.19 73 GLU A N 1
ATOM 578 C CA . GLU A 1 73 ? 8.024 -6.563 -7.954 1.00 87.19 73 GLU A CA 1
ATOM 579 C C . GLU A 1 73 ? 7.438 -5.596 -6.924 1.00 87.19 73 GLU A C 1
ATOM 581 O O . GLU A 1 73 ? 7.428 -4.389 -7.143 1.00 87.19 73 GLU A O 1
ATOM 586 N N . VAL A 1 74 ? 6.993 -6.114 -5.775 1.00 88.12 74 VAL A N 1
ATOM 587 C CA . VAL A 1 74 ? 6.413 -5.294 -4.701 1.00 88.12 74 VAL A CA 1
ATOM 588 C C . VAL A 1 74 ? 7.483 -4.386 -4.100 1.00 88.12 74 VAL A C 1
ATOM 590 O O . VAL A 1 74 ? 7.237 -3.204 -3.873 1.00 88.12 74 VAL A O 1
ATOM 593 N N . LYS A 1 75 ? 8.702 -4.905 -3.913 1.00 89.00 75 LYS A N 1
ATOM 594 C CA . LYS A 1 75 ? 9.842 -4.120 -3.426 1.00 89.00 75 LYS A CA 1
ATOM 595 C C . LYS A 1 75 ? 10.187 -2.966 -4.368 1.00 89.00 75 LYS A C 1
ATOM 597 O O . LYS A 1 75 ? 10.424 -1.848 -3.913 1.00 89.00 75 LYS A O 1
ATOM 602 N N . GLU A 1 76 ? 10.205 -3.220 -5.674 1.00 90.81 76 GLU A N 1
ATOM 603 C CA . GLU A 1 76 ? 10.457 -2.178 -6.668 1.00 90.81 76 GLU A CA 1
ATOM 604 C C . GLU A 1 76 ? 9.299 -1.175 -6.743 1.00 90.81 76 GLU A C 1
ATOM 606 O O . GLU A 1 76 ? 9.547 0.028 -6.805 1.00 90.81 76 GLU A O 1
ATOM 611 N N . ALA A 1 77 ? 8.047 -1.632 -6.640 1.00 92.19 77 ALA A N 1
ATOM 612 C CA . ALA A 1 77 ? 6.882 -0.752 -6.586 1.00 92.19 77 ALA A CA 1
ATOM 613 C C . ALA A 1 77 ? 6.951 0.191 -5.377 1.00 92.19 77 ALA A C 1
ATOM 615 O O . ALA A 1 77 ? 6.770 1.395 -5.528 1.00 92.19 77 ALA A O 1
ATOM 616 N N . LEU A 1 78 ? 7.309 -0.322 -4.196 1.00 91.56 78 LEU A N 1
ATOM 617 C CA . LEU A 1 78 ? 7.502 0.489 -2.990 1.00 91.56 78 LEU A CA 1
ATOM 618 C C . LEU A 1 78 ? 8.694 1.445 -3.110 1.00 91.56 78 LEU A C 1
ATOM 620 O O . LEU A 1 78 ? 8.617 2.581 -2.642 1.00 91.56 78 LEU A O 1
ATOM 624 N N . ARG A 1 79 ? 9.781 1.029 -3.772 1.00 92.12 79 ARG A N 1
ATOM 625 C CA . ARG A 1 79 ? 10.921 1.910 -4.063 1.00 92.12 79 ARG A CA 1
ATOM 626 C C . ARG A 1 79 ? 10.507 3.074 -4.967 1.00 92.12 79 ARG A C 1
ATOM 628 O O . ARG A 1 79 ? 10.912 4.206 -4.713 1.00 92.12 79 ARG A O 1
ATOM 635 N N . ARG A 1 80 ? 9.713 2.804 -6.010 1.00 93.94 80 ARG A N 1
ATOM 636 C CA . ARG A 1 80 ? 9.164 3.829 -6.914 1.00 93.94 80 ARG A CA 1
ATOM 637 C C . ARG A 1 80 ? 8.164 4.728 -6.196 1.00 93.94 80 ARG A C 1
ATOM 639 O O . ARG A 1 80 ? 8.255 5.939 -6.362 1.00 93.94 80 ARG A O 1
ATOM 646 N N . LEU A 1 81 ? 7.291 4.161 -5.364 1.00 93.56 81 LEU A N 1
ATOM 647 C CA . LEU A 1 81 ? 6.338 4.907 -4.543 1.00 93.56 81 LEU A CA 1
ATOM 648 C C . LEU A 1 81 ? 7.064 5.889 -3.619 1.00 93.56 81 LEU A C 1
ATOM 650 O O . LEU A 1 81 ? 6.758 7.070 -3.635 1.00 93.56 81 LEU A O 1
ATOM 654 N N . ASN A 1 82 ? 8.089 5.440 -2.891 1.00 93.75 82 ASN A N 1
ATOM 655 C CA . ASN A 1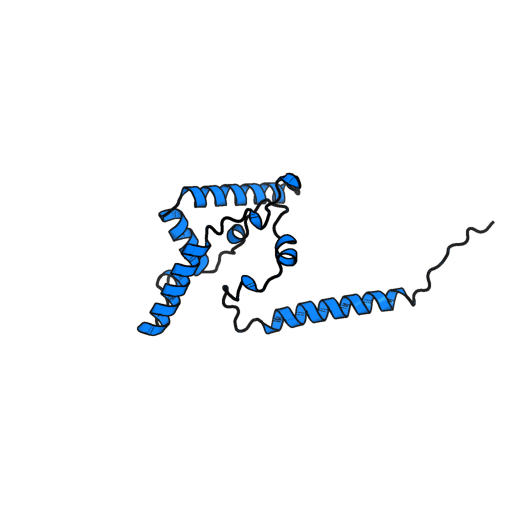 82 ? 8.870 6.313 -2.010 1.00 93.75 82 ASN A CA 1
ATOM 656 C C . ASN A 1 82 ? 9.634 7.417 -2.768 1.00 93.75 82 ASN A C 1
ATOM 658 O O . ASN A 1 82 ? 9.956 8.447 -2.188 1.00 93.75 82 ASN A O 1
ATOM 662 N N . LEU A 1 83 ? 9.950 7.206 -4.051 1.00 94.25 83 LEU A N 1
ATOM 663 C CA . LEU A 1 83 ? 10.643 8.197 -4.876 1.00 94.25 83 LEU A CA 1
ATOM 664 C C . LEU A 1 83 ? 9.683 9.211 -5.519 1.00 94.25 83 LEU A C 1
ATOM 666 O O . LEU A 1 83 ? 10.022 10.389 -5.583 1.00 94.25 83 LEU A O 1
ATOM 670 N N . LYS A 1 84 ? 8.522 8.762 -6.019 1.00 94.00 84 LYS A N 1
ATOM 671 C CA . LYS A 1 84 ? 7.530 9.627 -6.680 1.00 94.00 84 LYS A CA 1
ATOM 672 C C . LYS A 1 84 ? 6.611 10.320 -5.667 1.00 94.00 84 LYS A C 1
ATOM 674 O O . LYS A 1 84 ? 6.374 11.516 -5.790 1.00 94.00 84 LYS A O 1
ATOM 679 N N . GLU A 1 85 ? 6.121 9.584 -4.669 1.00 94.06 85 GLU A N 1
ATOM 680 C CA . GLU A 1 85 ? 5.105 10.039 -3.709 1.00 94.06 85 GLU A CA 1
ATOM 681 C C . GLU A 1 85 ? 5.460 9.645 -2.258 1.00 94.06 85 GLU A C 1
ATOM 683 O O . GLU A 1 85 ? 4.843 8.746 -1.670 1.00 94.06 85 GLU A O 1
ATOM 688 N N . PRO A 1 86 ? 6.448 10.321 -1.635 1.00 93.88 86 PRO A N 1
ATOM 689 C CA . PRO A 1 86 ? 6.916 9.979 -0.289 1.00 93.88 86 PRO A CA 1
ATOM 690 C C . PRO A 1 86 ? 5.818 10.024 0.785 1.00 93.88 86 PRO A C 1
ATOM 692 O O . PRO A 1 86 ? 5.816 9.206 1.703 1.00 93.88 86 PRO A O 1
ATOM 695 N N . TRP A 1 87 ? 4.845 10.934 0.661 1.00 93.50 87 TRP A N 1
ATOM 696 C CA . TRP A 1 87 ? 3.771 11.095 1.649 1.00 93.50 87 TRP A CA 1
ATOM 697 C C . TRP A 1 87 ? 2.843 9.874 1.719 1.00 93.50 87 TRP A C 1
ATOM 699 O O . TRP A 1 87 ? 2.437 9.489 2.812 1.00 93.50 87 TRP A O 1
ATOM 709 N N . LEU A 1 88 ? 2.550 9.218 0.587 1.00 92.94 88 LEU A N 1
ATOM 710 C CA . LEU A 1 88 ? 1.760 7.977 0.562 1.00 92.94 88 LEU A CA 1
ATOM 711 C C . LEU A 1 88 ? 2.531 6.818 1.191 1.00 92.94 88 LEU A C 1
ATOM 713 O O . LEU A 1 88 ? 1.955 5.966 1.873 1.00 92.94 88 LEU A O 1
ATOM 717 N N . PHE A 1 89 ? 3.848 6.788 0.980 1.00 93.19 89 PHE A N 1
ATOM 718 C CA . PHE A 1 89 ? 4.716 5.807 1.616 1.00 93.19 89 PHE A CA 1
ATOM 719 C C . PHE A 1 89 ? 4.757 5.994 3.142 1.00 93.19 89 PHE A C 1
ATOM 721 O O . PHE A 1 89 ? 4.683 5.016 3.890 1.00 93.19 89 PHE A O 1
ATOM 728 N N . ASP A 1 90 ? 4.819 7.238 3.616 1.00 94.38 90 ASP A N 1
ATOM 729 C CA . ASP A 1 90 ? 4.737 7.567 5.040 1.00 94.38 90 ASP A CA 1
ATOM 730 C C . ASP A 1 90 ? 3.375 7.204 5.641 1.00 94.38 90 ASP A C 1
ATOM 732 O O . ASP A 1 90 ? 3.318 6.564 6.692 1.00 94.38 90 ASP A O 1
ATOM 736 N N . GLU A 1 91 ? 2.281 7.508 4.944 1.00 93.81 91 GLU A N 1
ATOM 737 C CA . GLU A 1 91 ? 0.928 7.143 5.365 1.00 93.81 91 GLU A CA 1
ATOM 738 C C . GLU A 1 91 ? 0.766 5.618 5.502 1.00 93.81 91 GLU A C 1
ATOM 740 O O . GLU A 1 91 ? 0.249 5.124 6.509 1.00 93.81 91 GLU A O 1
ATOM 745 N N . ARG A 1 92 ? 1.303 4.848 4.544 1.00 91.69 92 ARG A N 1
ATOM 746 C CA . ARG A 1 92 ? 1.378 3.382 4.633 1.00 91.69 92 ARG A CA 1
ATOM 747 C C . ARG A 1 92 ? 2.128 2.930 5.885 1.00 91.69 92 ARG A C 1
ATOM 749 O O . ARG A 1 92 ? 1.655 2.034 6.583 1.00 91.69 92 ARG A O 1
ATOM 756 N N . LYS A 1 93 ? 3.288 3.524 6.189 1.00 92.25 93 LYS A N 1
ATOM 757 C CA . LYS A 1 93 ? 4.061 3.174 7.395 1.00 92.25 93 LYS A CA 1
ATOM 758 C C . LYS A 1 93 ? 3.267 3.442 8.670 1.00 92.25 93 LYS A C 1
ATOM 760 O O . LYS A 1 93 ? 3.291 2.607 9.569 1.00 92.25 93 LYS A O 1
ATOM 765 N N . ILE A 1 94 ? 2.539 4.558 8.735 1.00 93.75 94 ILE A N 1
ATOM 766 C CA . ILE A 1 94 ? 1.684 4.896 9.880 1.00 93.75 94 ILE A CA 1
ATOM 767 C C . ILE A 1 94 ? 0.583 3.842 10.054 1.00 93.75 94 ILE A C 1
ATOM 769 O O . ILE A 1 94 ? 0.404 3.334 11.162 1.00 93.75 94 ILE A O 1
ATOM 773 N N . ARG A 1 95 ? -0.104 3.450 8.970 1.00 91.25 95 ARG A N 1
ATOM 774 C CA . ARG A 1 95 ? -1.132 2.393 9.008 1.00 91.25 95 ARG A CA 1
ATOM 775 C C . ARG A 1 95 ? -0.566 1.057 9.489 1.00 91.25 95 ARG A C 1
ATOM 777 O O . ARG A 1 95 ? -1.143 0.428 10.374 1.00 91.25 95 ARG A O 1
ATOM 784 N N . LEU A 1 96 ? 0.588 0.648 8.960 1.00 90.69 96 LEU A N 1
ATOM 785 C CA . LEU A 1 96 ? 1.265 -0.590 9.360 1.00 90.69 96 LEU A CA 1
ATOM 786 C C . LEU A 1 96 ? 1.709 -0.566 10.825 1.00 90.69 96 LEU A C 1
ATOM 788 O O . LEU A 1 96 ? 1.510 -1.550 11.536 1.00 90.69 96 LEU A O 1
ATOM 792 N N . TYR A 1 97 ? 2.270 0.552 11.286 1.00 93.00 97 TYR A N 1
ATOM 793 C CA . TYR A 1 97 ? 2.662 0.729 12.681 1.00 93.00 97 TYR A CA 1
ATOM 794 C C . TYR A 1 97 ? 1.450 0.629 13.609 1.00 93.00 97 TYR A C 1
ATOM 796 O O . TYR A 1 97 ? 1.468 -0.135 14.568 1.00 93.00 97 TYR A O 1
ATOM 804 N N . HIS A 1 98 ? 0.362 1.324 13.277 1.00 91.50 98 HIS A N 1
ATOM 805 C CA . HIS A 1 98 ? -0.870 1.291 14.057 1.00 91.50 98 HIS A CA 1
ATOM 806 C C . HIS A 1 98 ? -1.476 -0.119 14.122 1.00 91.50 98 HIS A C 1
ATOM 808 O O . HIS A 1 98 ? -1.808 -0.609 15.200 1.00 91.50 98 HIS A O 1
ATOM 814 N N . ALA A 1 99 ? -1.557 -0.813 12.983 1.00 89.75 99 ALA A N 1
ATOM 815 C CA . ALA A 1 99 ? -2.019 -2.198 12.929 1.00 89.75 99 ALA A CA 1
ATOM 816 C C . ALA A 1 99 ? -1.132 -3.141 13.758 1.00 89.75 99 ALA A C 1
ATOM 818 O O . ALA A 1 99 ? -1.638 -4.053 14.414 1.00 89.75 99 ALA A O 1
ATOM 819 N N . HIS A 1 100 ? 0.185 -2.915 13.754 1.00 89.56 100 HIS A N 1
ATOM 820 C CA . HIS A 1 100 ? 1.124 -3.669 14.576 1.00 89.56 100 HIS A CA 1
ATOM 821 C C . HIS A 1 100 ? 0.907 -3.407 16.071 1.00 89.56 100 HIS A C 1
ATOM 823 O O . HIS A 1 100 ? 0.792 -4.364 16.834 1.00 89.56 100 HIS A O 1
ATOM 829 N N . SER A 1 101 ? 0.770 -2.145 16.488 1.00 91.06 101 SER A N 1
ATOM 830 C CA . SER A 1 101 ? 0.473 -1.783 17.879 1.00 91.06 101 SER A CA 1
ATOM 831 C C . SER A 1 101 ? -0.815 -2.443 18.372 1.00 91.06 101 SER A C 1
ATOM 833 O O . SER A 1 101 ? -0.789 -3.131 19.389 1.00 91.06 101 SER A O 1
ATOM 835 N N . LEU A 1 102 ? -1.916 -2.337 17.619 1.00 89.88 102 LEU A N 1
ATOM 836 C CA . LEU A 1 102 ? -3.184 -2.999 17.956 1.00 89.88 102 LEU A CA 1
ATOM 837 C C . LEU A 1 102 ? -3.012 -4.510 18.119 1.00 89.88 102 LEU A C 1
ATOM 839 O O . LEU A 1 102 ? -3.505 -5.104 19.077 1.00 89.88 102 LEU A O 1
ATOM 843 N N . LYS A 1 103 ? -2.257 -5.137 17.208 1.00 87.25 103 LYS A N 1
ATOM 844 C CA . LYS A 1 103 ? -1.984 -6.572 17.266 1.00 87.25 103 LYS A CA 1
ATOM 845 C C . LYS A 1 103 ? -1.180 -6.959 18.508 1.00 87.25 103 LYS A C 1
ATOM 847 O O . LYS A 1 103 ? -1.481 -7.995 19.098 1.00 87.25 103 LYS A O 1
ATOM 852 N N . CYS A 1 104 ? -0.194 -6.152 18.894 1.00 90.56 104 CYS A N 1
ATOM 853 C CA . CYS A 1 104 ? 0.613 -6.359 20.096 1.00 90.56 104 CYS A CA 1
ATOM 854 C C . CYS A 1 104 ? -0.211 -6.210 21.380 1.00 90.56 104 CYS A C 1
ATOM 856 O O . CYS A 1 104 ? -0.014 -6.981 22.315 1.00 90.56 104 CYS A O 1
ATOM 858 N N . HIS A 1 105 ? -1.159 -5.272 21.411 1.00 90.12 105 HIS A N 1
ATOM 859 C CA . HIS A 1 105 ? -2.064 -5.080 22.548 1.00 9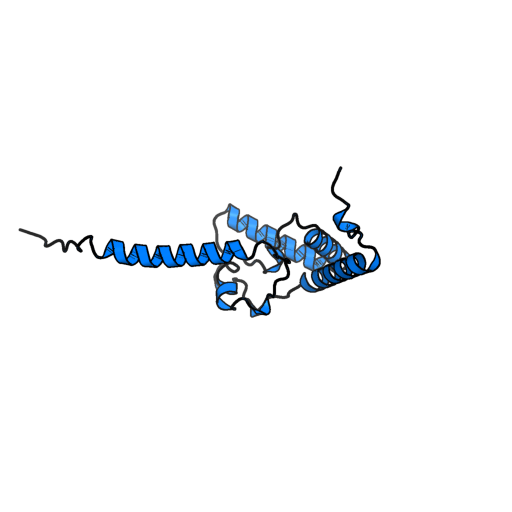0.12 105 HIS A CA 1
ATOM 860 C C . HIS A 1 105 ? -3.243 -6.068 22.567 1.00 90.12 105 HIS A C 1
ATOM 862 O O . HIS A 1 105 ? -3.909 -6.211 23.587 1.00 90.12 105 HIS A O 1
ATOM 868 N N . GLY A 1 106 ? -3.495 -6.783 21.464 1.00 88.00 106 GLY A N 1
ATOM 869 C CA . GLY A 1 106 ? -4.668 -7.652 21.329 1.00 88.00 106 GLY A CA 1
ATOM 870 C C . GLY A 1 106 ? -5.979 -6.873 21.187 1.00 88.00 106 GLY A C 1
ATOM 871 O O . GLY A 1 106 ? -7.053 -7.426 21.416 1.00 88.00 106 GLY A O 1
ATOM 872 N N . GLU A 1 107 ? -5.891 -5.600 20.806 1.00 88.38 107 GLU A N 1
ATOM 873 C CA . GLU A 1 107 ? -7.019 -4.687 20.653 1.00 88.38 107 GLU A CA 1
ATOM 874 C C . GLU A 1 107 ? -7.518 -4.660 19.203 1.00 88.38 107 GLU A C 1
ATOM 876 O O . GLU A 1 107 ? -6.827 -5.067 18.265 1.00 88.38 107 GLU A O 1
ATOM 881 N N . GLN A 1 108 ? -8.747 -4.179 19.012 1.00 85.38 108 GLN A N 1
ATOM 882 C CA . GLN A 1 108 ? -9.368 -4.024 17.697 1.00 85.38 108 GLN A CA 1
ATOM 883 C C . GLN A 1 108 ? -9.855 -2.592 17.508 1.00 85.38 108 GLN A C 1
ATOM 885 O O . GLN A 1 108 ? -10.275 -1.933 18.460 1.00 85.38 108 GLN A O 1
ATOM 890 N N . LEU A 1 109 ? -9.839 -2.123 16.260 1.00 87.25 109 LEU A N 1
ATOM 891 C CA . LEU A 1 109 ? -10.437 -0.836 15.921 1.00 87.25 109 LEU A CA 1
ATOM 892 C C . LEU A 1 109 ? -11.963 -0.868 16.102 1.00 87.25 109 LEU A C 1
ATOM 894 O O . LEU A 1 109 ? -12.593 -1.886 15.789 1.00 87.25 109 LEU A O 1
ATOM 898 N N . PRO A 1 110 ? -12.576 0.259 16.515 1.00 89.12 110 PRO A N 1
ATOM 899 C CA . PRO A 1 110 ? -14.020 0.446 16.436 1.00 89.12 110 PRO A CA 1
ATOM 900 C C . PRO A 1 110 ? -14.536 0.188 15.016 1.00 89.12 110 PRO A C 1
ATOM 902 O O . PRO A 1 110 ? -13.858 0.516 14.038 1.00 89.12 110 PRO A O 1
ATOM 905 N N . LYS A 1 111 ? -15.744 -0.376 14.903 1.00 84.75 111 LYS A N 1
ATOM 906 C CA . LYS A 1 111 ? -16.335 -0.802 13.620 1.00 84.75 111 LYS A CA 1
ATOM 907 C C . LYS A 1 111 ? -16.512 0.348 12.631 1.00 84.75 111 LYS A C 1
ATOM 909 O O . LYS A 1 111 ? -16.481 0.130 11.428 1.00 84.75 111 LYS A O 1
ATOM 914 N N . GLU A 1 112 ? -16.676 1.569 13.127 1.00 86.31 112 GLU A N 1
ATOM 915 C CA . GLU A 1 112 ? -16.836 2.778 12.319 1.00 86.31 112 GLU A CA 1
ATOM 916 C C . GLU A 1 112 ? -15.550 3.143 11.570 1.00 86.31 112 GLU A C 1
ATOM 918 O O . GLU A 1 112 ? -15.609 3.776 10.520 1.00 86.31 112 GLU A O 1
ATOM 923 N N . LYS A 1 113 ? -14.390 2.740 12.106 1.00 85.00 113 LYS A N 1
ATOM 924 C CA . LYS A 1 113 ? -13.061 3.005 11.537 1.00 85.00 113 LYS A CA 1
ATOM 925 C C . LYS A 1 113 ? -12.541 1.857 10.674 1.00 85.00 113 LYS A C 1
ATOM 927 O O . LYS A 1 113 ? -11.373 1.853 10.288 1.00 85.00 113 LYS A O 1
ATOM 932 N N . TRP A 1 114 ? -13.370 0.852 10.423 1.00 85.94 114 TRP A N 1
ATOM 933 C CA . TRP A 1 114 ? -13.007 -0.250 9.552 1.00 85.94 114 TRP A CA 1
ATOM 934 C C . TRP A 1 114 ? -12.935 0.235 8.110 1.00 85.94 114 TRP A C 1
ATOM 936 O O . TRP A 1 114 ? -13.826 0.940 7.637 1.00 85.94 114 TRP A O 1
ATOM 946 N N . THR A 1 115 ? -11.869 -0.156 7.417 1.00 83.25 115 THR A N 1
ATOM 947 C CA . THR A 1 115 ? -11.702 0.148 5.998 1.00 83.25 115 THR A CA 1
ATOM 948 C C . THR A 1 115 ? -12.826 -0.504 5.203 1.00 83.25 115 THR A C 1
ATOM 950 O O . THR A 1 115 ? -13.185 -1.657 5.442 1.00 83.25 115 THR A O 1
ATOM 953 N N . LYS A 1 116 ? -13.421 0.242 4.276 1.00 81.38 116 LYS A N 1
ATOM 954 C CA . LYS A 1 116 ? -14.419 -0.285 3.346 1.00 81.38 116 LYS A CA 1
ATOM 955 C C . LYS A 1 116 ? -13.788 -0.438 1.978 1.00 81.38 116 LYS A C 1
ATOM 957 O O . LYS A 1 116 ? -12.879 0.301 1.617 1.00 81.38 116 LYS A O 1
ATOM 962 N N . TRP A 1 117 ? -14.343 -1.353 1.196 1.00 76.19 117 TRP A N 1
ATOM 963 C CA . TRP A 1 117 ? -13.924 -1.564 -0.185 1.00 76.19 117 TRP A CA 1
ATOM 964 C C . TRP A 1 117 ? -14.068 -0.309 -1.064 1.00 76.19 117 TRP A C 1
ATOM 966 O O . TRP A 1 117 ? -13.244 -0.059 -1.936 1.00 76.19 117 TRP A O 1
ATOM 976 N N . GLU A 1 118 ? -15.116 0.484 -0.832 1.00 81.19 118 GLU A N 1
ATOM 977 C CA . GLU A 1 118 ? -15.390 1.717 -1.585 1.00 81.19 118 GLU A CA 1
ATOM 978 C C . GLU A 1 118 ? -14.352 2.817 -1.316 1.00 81.19 118 GLU A C 1
ATOM 980 O O . GLU A 1 118 ? -14.117 3.655 -2.182 1.00 81.19 118 GLU A O 1
ATOM 985 N N . ASP A 1 119 ? -13.693 2.772 -0.154 1.00 81.06 119 ASP A N 1
ATOM 986 C CA . ASP A 1 119 ? -12.705 3.762 0.282 1.00 81.06 119 ASP A CA 1
ATOM 987 C C . ASP A 1 119 ? -11.266 3.383 -0.142 1.00 81.06 119 ASP A C 1
ATOM 989 O O . ASP A 1 119 ? -10.296 4.034 0.254 1.00 81.06 119 ASP A O 1
ATOM 993 N N . GLU A 1 120 ? -11.086 2.314 -0.929 1.00 83.38 120 GLU A N 1
ATOM 994 C CA . GLU A 1 120 ? -9.761 1.882 -1.374 1.00 83.38 120 GLU A CA 1
ATOM 995 C C . GLU A 1 120 ? -9.184 2.796 -2.463 1.00 83.38 120 GLU A C 1
ATOM 997 O O . GLU A 1 120 ? -9.741 2.961 -3.546 1.00 83.38 120 GLU A O 1
ATOM 1002 N N . THR A 1 121 ? -7.994 3.341 -2.204 1.00 84.69 121 THR A N 1
ATOM 1003 C CA . THR A 1 121 ? -7.309 4.286 -3.102 1.00 84.69 121 THR A CA 1
ATOM 1004 C C . THR A 1 121 ? -6.452 3.622 -4.182 1.00 84.69 121 THR A C 1
ATOM 1006 O O . THR A 1 121 ? -5.939 4.313 -5.057 1.00 84.69 121 THR A O 1
ATOM 1009 N N . TRP A 1 122 ? -6.263 2.295 -4.135 1.00 88.12 122 TRP A N 1
ATOM 1010 C CA . TRP A 1 122 ? -5.459 1.523 -5.101 1.00 88.12 122 TRP A CA 1
ATOM 1011 C C . TRP A 1 122 ? -4.053 2.098 -5.375 1.00 88.12 122 TRP A C 1
ATOM 1013 O O . TRP A 1 122 ? -3.499 1.929 -6.460 1.00 88.12 122 TRP A O 1
ATOM 1023 N N . TYR A 1 123 ? -3.447 2.751 -4.376 1.00 90.50 123 TYR A N 1
ATOM 1024 C CA . TYR A 1 123 ? -2.249 3.587 -4.543 1.00 90.50 123 TYR A CA 1
ATOM 1025 C C . TYR A 1 123 ? -1.021 2.860 -5.126 1.00 90.50 123 TYR A C 1
ATOM 1027 O O . TYR A 1 123 ? -0.181 3.475 -5.777 1.00 90.50 123 TYR A O 1
ATOM 1035 N N . LEU A 1 124 ? -0.891 1.546 -4.907 1.00 90.31 124 LEU A N 1
ATOM 1036 C CA . LEU A 1 124 ? 0.258 0.762 -5.377 1.00 90.31 124 LEU A CA 1
ATOM 1037 C C . LEU A 1 124 ? 0.056 0.200 -6.794 1.00 90.31 124 LEU A C 1
ATOM 1039 O O . LEU A 1 124 ? 1.031 -0.138 -7.465 1.00 90.31 124 LEU A O 1
ATOM 1043 N N . LYS A 1 125 ? -1.195 0.117 -7.264 1.00 89.88 125 LYS A N 1
ATOM 1044 C CA . LYS A 1 125 ? -1.563 -0.447 -8.567 1.00 89.88 125 LYS A CA 1
ATOM 1045 C C . LYS A 1 125 ? -0.812 0.171 -9.759 1.00 89.88 125 LYS A C 1
ATOM 1047 O O . LYS A 1 125 ? -0.242 -0.613 -10.514 1.00 89.88 125 LYS A O 1
ATOM 1052 N N . PRO A 1 126 ? -0.734 1.508 -9.941 1.00 92.81 126 PRO A N 1
ATOM 1053 C CA . PRO A 1 126 ? -0.065 2.077 -11.117 1.00 92.81 126 PRO A CA 1
ATOM 1054 C C . PRO A 1 126 ? 1.407 1.656 -11.218 1.00 92.81 126 PRO A C 1
ATOM 1056 O O . PRO A 1 126 ? 1.905 1.370 -12.301 1.00 92.81 126 PRO A O 1
ATOM 1059 N N . TYR A 1 127 ? 2.095 1.530 -10.083 1.00 92.06 127 TYR A N 1
ATOM 1060 C CA . TYR A 1 127 ? 3.489 1.090 -10.039 1.00 92.06 127 TYR A CA 1
ATOM 1061 C C . TYR A 1 127 ? 3.651 -0.400 -10.359 1.00 92.06 127 TYR A C 1
ATOM 1063 O O . TYR A 1 127 ? 4.652 -0.792 -10.957 1.00 92.06 127 TYR A O 1
ATOM 1071 N N . LEU A 1 128 ? 2.687 -1.233 -9.959 1.00 90.19 128 LEU A N 1
ATOM 1072 C CA . LEU A 1 128 ? 2.687 -2.661 -10.280 1.00 90.19 128 LEU A CA 1
ATOM 1073 C C . LEU A 1 128 ? 2.439 -2.898 -11.772 1.00 90.19 128 LEU A C 1
ATOM 1075 O O . LEU A 1 128 ? 3.130 -3.727 -12.363 1.00 90.19 128 LEU A O 1
ATOM 1079 N N . ASP A 1 129 ? 1.520 -2.140 -12.373 1.00 90.75 129 ASP A N 1
ATOM 1080 C CA . ASP A 1 129 ? 1.218 -2.209 -13.806 1.00 90.75 129 ASP A CA 1
ATOM 1081 C C . ASP A 1 129 ? 2.458 -1.810 -14.638 1.00 90.75 129 ASP A C 1
ATOM 1083 O O . ASP A 1 129 ? 2.881 -2.567 -15.514 1.00 90.75 129 ASP A O 1
ATOM 1087 N N . GLU A 1 130 ? 3.142 -0.708 -14.282 1.00 91.44 130 GLU A N 1
ATOM 1088 C CA . GLU A 1 130 ? 4.409 -0.292 -14.919 1.00 91.44 130 GLU A CA 1
ATOM 1089 C C . GLU A 1 130 ? 5.482 -1.401 -14.881 1.00 91.44 130 GLU A C 1
ATOM 1091 O O . GLU A 1 130 ? 6.223 -1.621 -15.842 1.00 91.44 130 GLU A O 1
ATOM 1096 N N . ILE A 1 131 ? 5.609 -2.092 -13.745 1.00 92.12 131 ILE A N 1
ATOM 1097 C CA . ILE A 1 131 ? 6.606 -3.154 -13.557 1.00 92.12 131 ILE A CA 1
ATOM 1098 C C . ILE A 1 131 ? 6.238 -4.399 -14.366 1.00 92.12 131 ILE A C 1
ATOM 1100 O O . ILE A 1 131 ? 7.120 -5.063 -14.918 1.00 92.12 131 ILE A O 1
ATOM 1104 N N . GLU A 1 132 ? 4.953 -4.738 -14.446 1.00 90.19 132 GLU A N 1
ATOM 1105 C CA . GLU A 1 132 ? 4.491 -5.872 -15.238 1.00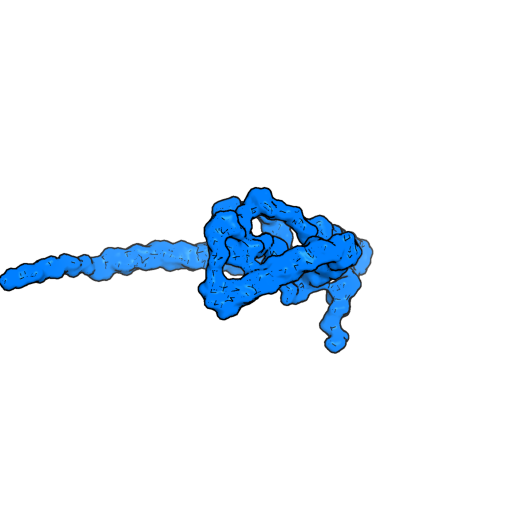 90.19 132 GLU A CA 1
ATOM 1106 C C . GLU A 1 132 ? 4.720 -5.639 -16.739 1.00 90.19 132 GLU A C 1
ATOM 1108 O O . GLU A 1 132 ? 5.192 -6.538 -17.441 1.00 90.19 132 GLU A O 1
ATOM 1113 N N . GLU A 1 133 ? 4.460 -4.426 -17.228 1.00 91.19 133 GLU A N 1
ATOM 1114 C CA . GLU A 1 133 ? 4.749 -4.026 -18.608 1.00 91.19 133 GLU A CA 1
ATOM 1115 C C . GLU A 1 133 ? 6.249 -4.079 -18.918 1.00 91.19 133 GLU A C 1
ATOM 1117 O O . GLU A 1 133 ? 6.653 -4.606 -19.960 1.00 91.19 133 GLU A O 1
ATOM 1122 N N . GLU A 1 134 ? 7.099 -3.619 -17.994 1.00 89.94 134 GLU A N 1
ATOM 1123 C CA . GLU A 1 134 ? 8.554 -3.722 -18.131 1.00 89.94 134 GLU A CA 1
ATOM 1124 C C . GLU A 1 134 ? 9.007 -5.190 -18.201 1.00 89.94 134 GLU A C 1
ATOM 1126 O O . GLU A 1 134 ? 9.840 -5.547 -19.042 1.00 89.94 134 GLU A O 1
ATOM 1131 N N . LYS A 1 135 ? 8.432 -6.062 -17.362 1.00 89.31 135 LYS A N 1
ATOM 1132 C CA . LYS A 1 135 ? 8.698 -7.509 -17.379 1.00 89.31 135 LYS A CA 1
ATOM 1133 C C . LYS A 1 135 ? 8.317 -8.137 -18.713 1.00 89.31 135 LYS A C 1
ATOM 1135 O O . LYS A 1 135 ? 9.134 -8.846 -19.299 1.00 89.31 135 LYS A O 1
ATOM 1140 N N . LYS A 1 136 ? 7.108 -7.856 -19.205 1.00 88.94 136 LYS A N 1
ATOM 1141 C CA . LYS A 1 136 ? 6.613 -8.356 -20.497 1.00 88.94 136 LYS A CA 1
ATOM 1142 C C . LYS A 1 136 ? 7.506 -7.880 -21.642 1.00 88.94 136 LYS A C 1
ATOM 1144 O O . LYS A 1 136 ? 7.951 -8.687 -22.452 1.00 88.94 136 LYS A O 1
ATOM 1149 N N . THR A 1 137 ? 7.850 -6.595 -21.659 1.00 89.69 137 THR A N 1
ATOM 1150 C CA . THR A 1 137 ? 8.690 -6.000 -22.706 1.00 89.69 137 THR A CA 1
ATOM 1151 C C . THR A 1 137 ? 10.088 -6.613 -22.731 1.00 89.69 137 THR A C 1
ATOM 1153 O O . THR A 1 137 ? 10.567 -7.005 -23.791 1.00 89.69 137 THR A O 1
ATOM 1156 N N . ARG A 1 138 ? 10.749 -6.756 -21.574 1.00 87.19 138 ARG A N 1
ATOM 1157 C CA . ARG A 1 138 ? 12.089 -7.365 -21.512 1.00 87.19 138 ARG A CA 1
ATOM 1158 C C . ARG A 1 138 ? 12.074 -8.845 -21.876 1.00 87.19 138 ARG A C 1
ATOM 1160 O O . ARG A 1 138 ? 12.944 -9.285 -22.624 1.00 87.19 138 ARG A O 1
ATOM 1167 N N . SER A 1 139 ? 11.065 -9.584 -21.414 1.00 87.62 139 SER A N 1
ATOM 1168 C CA . SER A 1 139 ? 10.873 -10.984 -21.795 1.00 87.62 139 SER A CA 1
ATOM 1169 C C . SER A 1 139 ? 10.722 -11.140 -23.310 1.00 87.62 139 SER A C 1
ATOM 1171 O O . SER A 1 139 ? 11.314 -12.050 -23.879 1.00 87.62 139 SER A O 1
ATOM 1173 N N . ASN A 1 140 ? 9.974 -10.244 -23.961 1.00 88.00 140 ASN A N 1
ATOM 1174 C CA . ASN A 1 140 ? 9.729 -10.300 -25.403 1.00 88.00 140 ASN A CA 1
ATOM 1175 C C . ASN A 1 140 ? 10.940 -9.864 -26.237 1.00 88.00 140 ASN A C 1
ATOM 1177 O O . ASN A 1 140 ? 11.197 -10.446 -27.285 1.00 88.00 140 ASN A O 1
ATOM 1181 N N . THR A 1 141 ? 11.675 -8.839 -25.794 1.00 88.06 141 THR A N 1
ATOM 1182 C CA . THR A 1 141 ? 12.770 -8.258 -26.584 1.00 88.06 141 THR A CA 1
ATOM 1183 C C . THR A 1 141 ? 14.100 -8.976 -26.370 1.00 88.06 141 THR A C 1
ATOM 1185 O O . THR A 1 141 ? 14.758 -9.342 -27.337 1.00 88.06 141 THR A O 1
ATOM 1188 N N . SER A 1 142 ? 14.535 -9.142 -25.116 1.00 84.69 142 SER A N 1
ATOM 1189 C CA . SER A 1 142 ? 15.876 -9.651 -24.787 1.00 84.69 142 SER A CA 1
ATOM 1190 C C . SER A 1 142 ? 15.872 -11.038 -24.149 1.00 84.69 142 SER A C 1
ATOM 1192 O O . SER A 1 142 ? 16.927 -11.662 -24.073 1.00 84.69 142 SER A O 1
ATOM 1194 N N . GLY A 1 143 ? 14.723 -11.510 -23.650 1.00 82.50 143 GLY A N 1
ATOM 1195 C CA . GLY A 1 143 ? 14.624 -12.750 -22.873 1.00 82.50 143 GLY A CA 1
ATOM 1196 C C . GLY A 1 143 ? 15.329 -12.687 -21.510 1.00 82.50 143 GLY A C 1
ATOM 1197 O O . GLY A 1 143 ? 15.433 -13.699 -20.820 1.00 82.50 143 GLY A O 1
ATOM 1198 N N . LEU A 1 144 ? 15.826 -11.510 -21.109 1.00 80.56 144 LEU A N 1
ATOM 1199 C CA . LEU A 1 144 ? 16.542 -11.301 -19.852 1.00 80.56 144 LEU A CA 1
ATOM 1200 C C . LEU A 1 144 ? 15.602 -10.801 -18.755 1.00 80.56 144 LEU A C 1
ATOM 1202 O O . LEU A 1 144 ? 14.671 -10.029 -19.000 1.00 80.56 144 LEU A O 1
ATOM 1206 N N . LEU A 1 145 ? 15.903 -11.188 -17.514 1.00 79.50 145 LEU A N 1
ATOM 1207 C CA . LEU A 1 145 ? 15.172 -10.703 -16.347 1.00 79.50 145 LEU A CA 1
ATOM 1208 C C . LEU A 1 145 ? 15.403 -9.194 -16.127 1.00 79.50 145 LEU A C 1
ATOM 1210 O O . LEU A 1 145 ? 16.501 -8.681 -16.375 1.00 79.50 145 LEU A O 1
ATOM 1214 N N . PRO A 1 146 ? 14.394 -8.460 -15.624 1.00 82.25 146 PRO A N 1
ATOM 1215 C CA . PRO A 1 146 ? 14.567 -7.082 -15.194 1.00 82.25 146 PRO A CA 1
ATOM 1216 C C . PRO A 1 146 ? 15.633 -6.917 -14.108 1.00 82.25 146 PRO A C 1
ATOM 1218 O O . PRO A 1 146 ? 15.817 -7.767 -13.237 1.00 82.25 146 PRO A O 1
ATOM 1221 N N . SER A 1 147 ? 16.282 -5.753 -14.103 1.00 80.56 147 SER A N 1
ATOM 1222 C CA . SER A 1 147 ? 17.392 -5.430 -13.197 1.00 80.56 147 SER A CA 1
ATOM 1223 C C . SER A 1 147 ? 17.023 -5.512 -11.713 1.00 80.56 147 SER A C 1
ATOM 1225 O O . SER A 1 147 ? 17.851 -5.929 -10.904 1.00 80.56 147 SER A O 1
ATOM 1227 N N . PHE A 1 148 ? 15.785 -5.170 -11.344 1.00 82.19 148 PHE A N 1
ATOM 1228 C CA . PHE A 1 148 ? 15.314 -5.243 -9.958 1.00 82.19 148 PHE A CA 1
ATOM 1229 C C . PHE A 1 148 ? 15.179 -6.687 -9.438 1.00 82.19 148 PHE A C 1
ATOM 1231 O O . PHE A 1 148 ? 15.236 -6.895 -8.230 1.00 82.19 148 PHE A O 1
ATOM 1238 N N . GLN A 1 149 ? 15.066 -7.688 -10.323 1.00 80.75 149 GLN A N 1
ATOM 1239 C CA . GLN A 1 149 ? 15.055 -9.108 -9.944 1.00 80.75 149 GLN A CA 1
ATOM 1240 C C . GLN A 1 149 ? 16.466 -9.704 -9.816 1.00 80.75 149 GLN A C 1
ATOM 1242 O O . GLN A 1 149 ? 16.651 -10.704 -9.130 1.00 80.75 149 GLN A O 1
ATOM 1247 N N . LEU A 1 150 ? 17.477 -9.090 -10.440 1.00 73.25 150 LEU A N 1
ATOM 1248 C CA . LEU A 1 150 ? 18.864 -9.575 -10.398 1.00 73.25 150 LEU A CA 1
ATOM 1249 C C . LEU A 1 150 ? 19.568 -9.247 -9.070 1.00 73.25 150 LEU A C 1
ATOM 1251 O O . LEU A 1 150 ? 20.567 -9.871 -8.712 1.00 73.25 150 LEU A O 1
ATOM 1255 N N . LYS A 1 151 ? 19.062 -8.260 -8.322 1.00 63.09 151 LYS A N 1
ATOM 1256 C CA . LYS A 1 151 ? 19.714 -7.720 -7.125 1.00 63.09 151 LYS A CA 1
ATOM 1257 C C . LYS A 1 151 ? 19.322 -8.528 -5.879 1.00 63.09 151 LYS A C 1
ATOM 1259 O O . LYS A 1 151 ? 18.445 -8.120 -5.123 1.00 63.09 151 LYS A O 1
ATOM 1264 N N . GLY A 1 152 ? 19.957 -9.686 -5.678 1.00 59.88 152 GLY A N 1
ATOM 1265 C CA . GLY A 1 152 ? 19.583 -10.598 -4.585 1.00 59.88 152 GLY A CA 1
ATOM 1266 C C . GLY A 1 152 ? 20.616 -11.632 -4.128 1.00 59.88 152 GLY A C 1
ATOM 1267 O O . GLY A 1 152 ? 20.219 -12.633 -3.542 1.00 59.88 152 GLY A O 1
ATOM 1268 N N . ARG A 1 153 ? 21.917 -11.445 -4.383 1.00 48.91 153 ARG A N 1
ATOM 1269 C CA . ARG A 1 153 ? 22.970 -12.327 -3.840 1.00 48.91 153 ARG A CA 1
ATOM 1270 C C . ARG A 1 153 ? 24.181 -11.519 -3.378 1.00 48.91 153 ARG A C 1
ATOM 1272 O O . ARG A 1 153 ? 25.135 -11.368 -4.133 1.00 48.91 153 ARG A O 1
ATOM 1279 N N . HIS A 1 154 ? 24.119 -10.994 -2.163 1.00 44.75 154 HIS A N 1
ATOM 1280 C CA . HIS A 1 154 ? 25.291 -10.594 -1.389 1.00 44.75 154 HIS A CA 1
ATOM 1281 C C . HIS A 1 154 ? 25.106 -11.094 0.034 1.00 44.75 154 HIS A C 1
ATOM 1283 O O . HIS A 1 154 ? 23.959 -10.979 0.524 1.00 44.75 154 HIS A O 1
#

Organism: Acanthocheilonema viteae (NCBI:txid6277)

pLDDT: mean 70.13, std 21.64, range [31.92, 94.38]

InterPro domains:
  IPR003197 Cytochrome b-c1 complex subunit 7 [PF02271] (51-138)
  IPR003197 Cytochrome b-c1 complex subunit 7 [PTHR12022] (49-142)
  IPR036544 Cytochrome b-c1 complex subunit 7 superfamily [G3DSA:1.10.1090.10] (22-144)
  IPR036544 Cytochrome b-c1 complex subunit 7 superfamily [SSF81524] (52-144)

Sequence (154 aa):
MASANSEIPNRLISCQILQSERFRRAFIENIVVASSEFSLLARWDKVSPAAKNIKFTYNGLLFHDQCFEPAPEVKEALRRLNLKEPWLFDERKIRLYHAHSLKCHGEQLPKEKWTKWEDETWYLKPYLDEIEEEKKTRSNTSGLLPSFQLKGRH

Secondary structure (DSSP, 8-state):
---------TTTHHHHHHHHHHHHHHHHHHHHGGGS---TTS-GGGS-HHHHHSSSTTTT--GGGG--TT-HHHHHHHHHHHHH-HHHHHHHHHHHHHHHHHHHHT----GGGS--GGG---TTHHHHHHHHHHHHHHHHHT-PPPHHHH----